Protein AF-A0A8H8NU89-F1 (a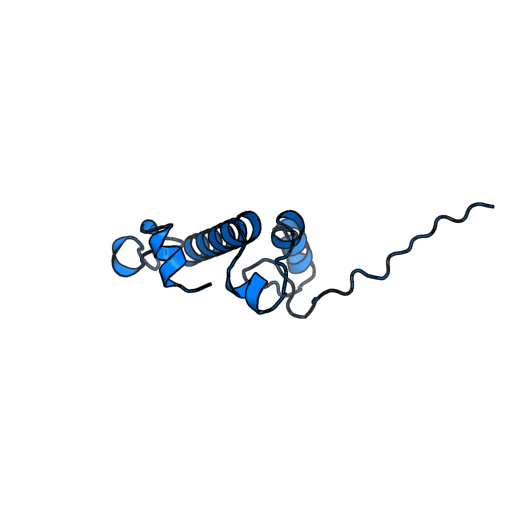fdb_monomer)

Mean predicted aligned error: 12.24 Å

pLDDT: mean 71.86, std 18.39, range [30.78, 90.06]

Secondary structure (DSSP, 8-state):
--HHHHHHH-GGG-TTTT--TTTS-HHHHHHHHHHHHHHHHHHH--HHHHHTT-PPPPHHHHH-S-HHHHHHHHHTTPPP-TTSPPTT--S------------

Sequence (103 aa):
MAFGEVIWQFDFLDFHKNQKVLLQPVGVFYTVGVSLTNAHVILHGSQVSTYFNCPPPSLEEYFHGTAEEAWVAREQGYQVDFTGVIPGVMVEMEDLEVGEEMD

Solvent-accessible surface area (backbone atoms only — not comparable to full-atom values): 6586 Å² total; per-residue (Å²): 141,58,76,67,58,46,32,70,79,34,59,68,65,30,56,91,82,60,47,50,83,93,78,46,70,57,68,59,55,47,53,53,44,48,54,52,50,51,50,51,38,50,77,70,54,52,74,64,34,62,74,68,71,45,79,71,66,53,72,64,66,70,61,56,51,46,65,67,61,29,50,54,37,46,76,72,68,47,71,53,48,99,77,28,47,49,83,85,72,74,86,83,86,81,81,78,84,77,74,77,86,87,133

Foldseek 3Di:
DDPVVLCVVPVCLVCVPHDDPPVDPSVVVSVVSVLVVLLVCLVVPDPVCVVVVNRDDDNCVSLPQDVVCLVVCVVVVFDADPSNHGPPPDDPPPPPPPPDDDD

Radius of gyration: 18.13 Å; Cα contacts (8 Å, |Δi|>4): 66; chains: 1; bounding box: 61×33×39 Å

Organism: NCBI:txid456999

Structure (mmCIF, N/CA/C/O backbone):
data_AF-A0A8H8NU89-F1
#
_entry.id   AF-A0A8H8NU89-F1
#
loop_
_atom_site.group_PDB
_atom_site.id
_atom_site.type_symbol
_atom_site.label_atom_id
_atom_site.label_alt_id
_atom_site.label_comp_id
_atom_site.label_asym_id
_atom_site.label_entity_id
_atom_site.label_seq_id
_atom_site.pdbx_PDB_ins_code
_atom_site.Cartn_x
_atom_site.Cartn_y
_atom_site.Cartn_z
_atom_site.occupancy
_atom_site.B_iso_or_equiv
_atom_site.auth_seq_id
_atom_site.auth_comp_id
_atom_site.auth_asym_id
_atom_site.auth_atom_id
_atom_site.pdbx_PDB_model_num
ATOM 1 N N . MET A 1 1 ? -3.232 -0.076 -10.747 1.00 62.25 1 MET A N 1
ATOM 2 C CA . MET A 1 1 ? -3.583 -0.951 -9.610 1.00 62.25 1 MET A CA 1
ATOM 3 C C . MET A 1 1 ? -4.998 -0.626 -9.164 1.00 62.25 1 MET A C 1
ATOM 5 O O . MET A 1 1 ? -5.336 0.550 -9.148 1.00 62.25 1 MET A O 1
ATOM 9 N N . ALA A 1 2 ? -5.831 -1.627 -8.878 1.00 69.25 2 ALA A N 1
ATOM 10 C CA . ALA A 1 2 ? -7.232 -1.427 -8.507 1.00 69.25 2 ALA A CA 1
ATOM 11 C C . ALA A 1 2 ? -7.519 -2.010 -7.118 1.00 69.25 2 ALA A C 1
ATOM 13 O O . ALA A 1 2 ? -6.878 -2.969 -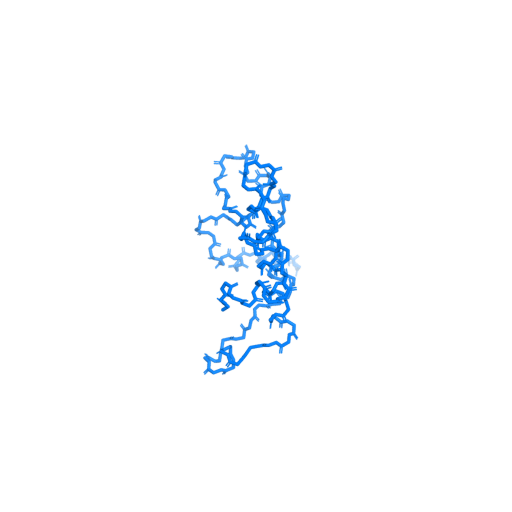6.702 1.00 69.25 2 ALA A O 1
ATOM 14 N N . PHE A 1 3 ? -8.521 -1.453 -6.439 1.00 73.94 3 PHE A N 1
ATOM 15 C CA . PHE A 1 3 ? -9.006 -1.882 -5.120 1.00 73.94 3 PHE A CA 1
ATOM 16 C C . PHE A 1 3 ? -9.240 -3.402 -5.011 1.00 73.94 3 PHE A C 1
ATOM 18 O O . PHE A 1 3 ? -8.927 -4.010 -3.992 1.00 73.94 3 PHE A O 1
ATOM 25 N N . GLY A 1 4 ? -9.749 -4.025 -6.079 1.00 82.00 4 GLY A N 1
ATOM 26 C CA . GLY A 1 4 ? -10.041 -5.460 -6.096 1.00 82.00 4 GLY A CA 1
ATOM 27 C C . GLY A 1 4 ? -8.808 -6.353 -5.950 1.00 82.00 4 GLY A C 1
ATOM 28 O O . GLY A 1 4 ? -8.905 -7.392 -5.309 1.00 82.00 4 GLY A O 1
ATOM 29 N N . GLU A 1 5 ? -7.656 -5.934 -6.478 1.00 84.00 5 GLU A N 1
ATOM 30 C CA . GLU A 1 5 ? -6.415 -6.721 -6.427 1.00 84.00 5 GLU A CA 1
ATOM 31 C C . GLU A 1 5 ? -5.889 -6.826 -4.989 1.00 84.00 5 GLU A C 1
ATOM 33 O O . GLU A 1 5 ? -5.549 -7.903 -4.508 1.00 84.00 5 GLU A O 1
ATOM 38 N N . VAL A 1 6 ? -5.946 -5.705 -4.261 1.00 85.94 6 VAL A N 1
ATOM 39 C CA . VAL A 1 6 ? -5.532 -5.616 -2.855 1.00 85.94 6 VAL A CA 1
ATOM 40 C C . VAL A 1 6 ? -6.376 -6.546 -1.986 1.00 85.94 6 VAL A C 1
ATOM 42 O O . VAL A 1 6 ? -5.836 -7.262 -1.150 1.00 85.94 6 VAL A O 1
ATOM 45 N N . ILE A 1 7 ? -7.695 -6.585 -2.201 1.00 86.56 7 ILE A N 1
ATOM 46 C CA . ILE A 1 7 ? -8.584 -7.502 -1.470 1.00 86.56 7 ILE A CA 1
ATOM 47 C C . ILE A 1 7 ? -8.324 -8.959 -1.857 1.00 86.56 7 ILE A C 1
ATOM 49 O O . ILE A 1 7 ? -8.402 -9.837 -1.002 1.00 86.56 7 ILE A O 1
ATOM 53 N N . TRP A 1 8 ? -7.984 -9.229 -3.118 1.00 87.12 8 TRP A N 1
ATOM 54 C CA . TRP A 1 8 ? -7.660 -10.580 -3.575 1.00 87.12 8 TRP A CA 1
ATOM 55 C C . TRP A 1 8 ? -6.402 -11.137 -2.901 1.00 87.12 8 TRP A C 1
ATOM 57 O O . TRP A 1 8 ? -6.381 -12.297 -2.495 1.00 87.12 8 TRP A O 1
ATOM 67 N N . GLN A 1 9 ? -5.365 -10.312 -2.747 1.00 85.19 9 GLN A N 1
ATOM 68 C CA . GLN A 1 9 ? -4.139 -10.691 -2.037 1.00 85.19 9 GLN A CA 1
ATOM 69 C C . GLN A 1 9 ? -4.295 -10.657 -0.514 1.00 85.19 9 GLN A C 1
ATOM 71 O O . GLN A 1 9 ? -3.639 -11.425 0.191 1.00 85.19 9 GLN A O 1
ATOM 76 N N . PHE A 1 10 ? -5.185 -9.811 0.002 1.00 88.56 10 PHE A N 1
ATOM 77 C CA . PHE A 1 10 ? -5.388 -9.600 1.428 1.00 88.56 10 PHE A CA 1
ATOM 78 C C . PHE A 1 10 ? -6.885 -9.589 1.776 1.00 88.56 10 PHE A C 1
ATOM 80 O O . PHE A 1 10 ? -7.456 -8.542 2.069 1.00 88.56 10 PHE A O 1
ATOM 87 N N . ASP A 1 11 ? -7.528 -10.761 1.827 1.00 86.19 11 ASP A N 1
ATOM 88 C CA . ASP A 1 11 ? -8.977 -10.872 2.113 1.00 86.19 11 ASP A CA 1
ATOM 89 C C . ASP A 1 11 ? -9.356 -10.305 3.502 1.00 86.19 11 ASP A C 1
ATOM 91 O O . ASP A 1 11 ? -10.491 -9.895 3.744 1.00 86.19 11 ASP A O 1
ATOM 95 N N . PHE A 1 12 ? -8.390 -10.176 4.421 1.00 85.25 12 PHE A N 1
ATOM 96 C CA . PHE A 1 12 ? -8.591 -9.495 5.707 1.00 85.25 12 PHE A CA 1
ATOM 97 C C . PHE A 1 12 ? -8.836 -7.978 5.572 1.00 85.25 12 PHE A C 1
ATOM 99 O O . PHE A 1 12 ? -9.365 -7.360 6.498 1.00 85.25 12 PHE A O 1
ATOM 106 N N . LEU A 1 13 ? -8.442 -7.372 4.447 1.00 85.94 13 LEU A N 1
ATOM 107 C CA . LEU A 1 13 ? -8.713 -5.973 4.107 1.00 85.94 13 LEU A CA 1
ATOM 108 C C . LEU A 1 13 ? -10.105 -5.781 3.501 1.00 85.94 13 LEU A C 1
ATOM 110 O O . LEU A 1 13 ? -10.521 -4.638 3.307 1.00 85.94 13 LEU A O 1
ATOM 114 N N . ASP A 1 14 ? -10.845 -6.864 3.245 1.00 84.75 14 ASP A N 1
ATOM 115 C CA . ASP A 1 14 ? -12.250 -6.774 2.872 1.00 84.75 14 ASP A CA 1
ATOM 116 C C . ASP A 1 14 ? -13.049 -6.170 4.032 1.00 84.75 14 ASP A C 1
ATOM 118 O O . ASP A 1 14 ? -13.290 -6.788 5.079 1.00 84.75 14 ASP A O 1
ATOM 122 N N . PHE A 1 15 ? -13.469 -4.929 3.812 1.00 74.06 15 PHE A N 1
ATOM 123 C CA . PHE A 1 15 ? -14.211 -4.137 4.771 1.00 74.06 15 PHE A CA 1
ATOM 124 C C . PHE A 1 15 ? -15.503 -4.816 5.223 1.00 74.06 15 PHE A C 1
ATOM 126 O O . PHE A 1 15 ? -15.856 -4.758 6.397 1.00 74.06 15 PHE A O 1
ATOM 133 N N . HIS A 1 16 ? -16.210 -5.463 4.297 1.00 77.19 16 HIS A N 1
ATOM 134 C CA . HIS A 1 16 ? -17.516 -6.048 4.577 1.00 77.19 16 HIS A CA 1
ATOM 135 C C . HIS A 1 16 ? -17.399 -7.333 5.405 1.00 77.19 16 HIS A C 1
ATOM 137 O O . HIS A 1 16 ? -18.311 -7.669 6.159 1.00 77.19 16 HIS A O 1
ATOM 143 N N . LYS A 1 17 ? -16.287 -8.064 5.272 1.00 76.25 17 LYS A N 1
ATOM 144 C CA . LYS A 1 17 ? -16.103 -9.366 5.925 1.00 76.25 17 LYS A CA 1
ATOM 145 C C . LYS A 1 17 ? -15.343 -9.282 7.246 1.00 76.25 17 LYS A C 1
ATOM 147 O O . LYS A 1 17 ? -15.727 -9.953 8.200 1.00 76.25 17 LYS A O 1
ATOM 152 N N . ASN A 1 18 ? -14.264 -8.498 7.296 1.00 77.31 18 ASN A N 1
ATOM 153 C CA . ASN A 1 18 ? -13.204 -8.698 8.291 1.00 77.31 18 ASN A CA 1
ATOM 154 C C . ASN A 1 18 ? -12.804 -7.439 9.080 1.00 77.31 18 ASN A C 1
ATOM 156 O O . ASN A 1 18 ? -12.170 -7.572 10.129 1.00 77.31 18 ASN A O 1
ATOM 160 N N . GLN A 1 19 ? -13.173 -6.232 8.636 1.00 81.69 19 GLN A N 1
ATOM 161 C CA . GLN A 1 19 ? -12.778 -4.984 9.304 1.00 81.69 19 GLN A CA 1
ATOM 162 C C . GLN A 1 19 ? -13.920 -4.361 10.107 1.00 81.69 19 GLN A C 1
ATOM 164 O O . GLN A 1 19 ? -15.046 -4.223 9.636 1.00 81.69 19 GLN A O 1
ATOM 169 N N . LYS A 1 20 ? -13.607 -3.907 11.323 1.00 83.25 20 LYS A N 1
ATOM 170 C CA . LYS A 1 20 ? -14.529 -3.145 12.171 1.00 83.25 20 LYS A CA 1
ATOM 171 C C . LYS A 1 20 ? -14.110 -1.682 12.227 1.00 83.25 20 LYS A C 1
ATOM 173 O O . LYS A 1 20 ? -13.178 -1.314 12.946 1.00 83.25 20 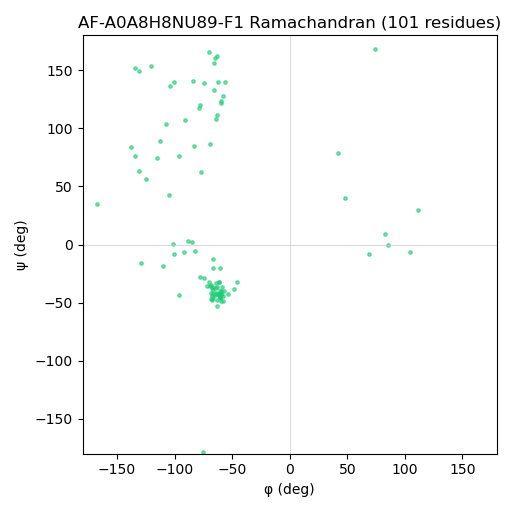LYS A O 1
ATOM 178 N N . VAL A 1 21 ? -14.826 -0.834 11.495 1.00 77.06 21 VAL A N 1
ATOM 179 C CA . VAL A 1 21 ? -14.611 0.622 11.532 1.00 77.06 21 VAL A CA 1
ATOM 180 C C . VAL A 1 21 ? -14.750 1.133 12.956 1.00 77.06 21 VAL A C 1
ATOM 182 O O . VAL A 1 21 ? -15.630 0.687 13.689 1.00 77.06 21 VAL A O 1
ATOM 185 N N . LEU A 1 22 ? -13.882 2.069 13.339 1.00 79.12 22 LEU A N 1
ATOM 186 C CA . LEU A 1 22 ? -13.806 2.675 14.676 1.00 79.12 22 LEU A CA 1
ATOM 187 C C . LEU A 1 22 ? -13.329 1.737 15.798 1.00 79.12 22 LEU A C 1
ATOM 189 O O . LEU A 1 22 ? -13.058 2.214 16.894 1.00 79.12 22 LEU A O 1
ATOM 193 N N . LEU A 1 23 ? -13.187 0.434 15.540 1.00 83.81 23 LEU A N 1
ATOM 194 C CA . LEU A 1 23 ? -12.653 -0.540 16.501 1.00 83.81 23 LEU A CA 1
ATOM 195 C C . LEU A 1 23 ? -11.268 -1.058 16.109 1.00 83.81 23 LEU A C 1
ATOM 197 O O . LEU A 1 23 ? -10.555 -1.614 16.940 1.00 83.81 23 LEU A O 1
ATOM 201 N N . GLN A 1 24 ? -10.894 -0.894 14.843 1.00 82.06 24 GLN A N 1
ATOM 202 C CA . GLN A 1 24 ? -9.615 -1.311 14.289 1.00 82.06 24 GLN A CA 1
ATOM 203 C C . GLN A 1 24 ? -9.031 -0.187 13.424 1.00 82.06 24 GLN A C 1
ATOM 205 O O . GLN A 1 24 ? -9.789 0.605 12.852 1.00 82.06 24 GLN A O 1
ATOM 210 N N . PRO A 1 25 ? -7.696 -0.103 13.291 1.00 84.75 25 PRO A N 1
ATOM 211 C CA . PRO A 1 25 ? -7.036 0.893 12.452 1.00 84.75 25 PRO A CA 1
ATOM 212 C C . PRO A 1 25 ? -7.121 0.508 10.962 1.00 84.75 25 PRO A C 1
ATOM 214 O O . PRO A 1 25 ? -6.109 0.286 10.303 1.00 84.75 25 PRO A O 1
ATOM 217 N N . VAL A 1 26 ? -8.345 0.438 10.422 1.00 85.94 26 VAL A N 1
ATOM 218 C CA . VAL A 1 26 ? -8.647 -0.024 9.051 1.00 85.94 26 VAL A CA 1
ATOM 219 C C . VAL A 1 26 ? -7.838 0.740 8.000 1.00 85.94 26 VAL A C 1
ATOM 221 O O . VAL A 1 26 ? -7.287 0.135 7.085 1.00 85.94 26 VAL A O 1
ATOM 224 N N . GLY A 1 27 ? -7.724 2.063 8.163 1.00 82.31 27 GLY A N 1
ATOM 225 C CA . GLY A 1 27 ? -6.956 2.912 7.251 1.00 82.31 27 GLY A CA 1
ATOM 226 C C . GLY A 1 27 ? -5.479 2.527 7.193 1.00 82.31 27 GLY A C 1
ATOM 227 O O . GLY A 1 27 ? -4.926 2.430 6.108 1.00 82.31 27 GLY A O 1
ATOM 228 N N . VAL A 1 28 ? -4.863 2.213 8.337 1.00 84.31 28 VAL A N 1
ATOM 229 C CA . VAL A 1 28 ? -3.450 1.806 8.396 1.00 84.31 28 VAL A CA 1
ATOM 230 C C . VAL A 1 28 ? -3.250 0.462 7.703 1.00 84.31 28 VAL A C 1
ATOM 232 O O . VAL A 1 28 ? -2.343 0.320 6.890 1.00 84.31 28 VAL A O 1
ATOM 235 N N . PHE A 1 29 ? -4.118 -0.515 7.977 1.00 86.44 29 PHE A N 1
ATOM 236 C CA . PHE A 1 29 ? -4.029 -1.828 7.340 1.00 86.44 29 PHE A CA 1
ATOM 237 C C . PHE A 1 29 ? -4.189 -1.748 5.824 1.00 86.44 29 PHE A C 1
ATOM 239 O O . PHE A 1 29 ? -3.432 -2.387 5.095 1.00 86.44 29 PHE A O 1
ATOM 246 N N . TYR A 1 30 ? -5.139 -0.941 5.352 1.00 87.19 30 TYR A N 1
ATOM 247 C CA . TYR A 1 30 ? -5.358 -0.760 3.925 1.00 87.19 30 TYR A CA 1
ATOM 248 C C . TYR A 1 30 ? -4.172 -0.056 3.255 1.00 87.19 30 TYR A C 1
ATOM 250 O O . TYR A 1 30 ? -3.716 -0.514 2.211 1.00 87.19 30 TYR A O 1
ATOM 258 N N . THR A 1 31 ? -3.613 0.988 3.880 1.00 84.75 31 THR A N 1
ATOM 259 C CA . THR A 1 31 ? -2.403 1.660 3.381 1.00 84.75 31 THR A CA 1
ATOM 260 C C . THR A 1 31 ? -1.240 0.682 3.253 1.00 84.75 31 THR A C 1
ATOM 262 O O . THR A 1 31 ? -0.640 0.593 2.187 1.00 84.75 31 THR A O 1
ATOM 265 N N . VAL A 1 32 ? -0.970 -0.118 4.290 1.00 87.31 32 VAL A N 1
ATOM 266 C CA . VAL A 1 32 ? 0.095 -1.135 4.248 1.00 87.31 32 VAL A CA 1
ATOM 267 C C . VAL A 1 32 ? -0.166 -2.165 3.145 1.00 87.31 32 VAL A C 1
ATOM 269 O O . VAL A 1 32 ? 0.744 -2.489 2.385 1.00 87.31 32 VAL A O 1
ATOM 272 N N . GLY A 1 33 ? -1.403 -2.651 3.009 1.00 89.12 33 GLY A N 1
ATOM 273 C CA . GLY A 1 33 ? -1.778 -3.597 1.956 1.00 89.12 33 GLY A CA 1
ATOM 274 C C . GLY A 1 33 ? -1.556 -3.046 0.550 1.00 89.12 33 GLY A C 1
ATOM 275 O O . GLY A 1 33 ? -0.998 -3.735 -0.305 1.00 89.12 33 GLY A O 1
ATOM 276 N N . VAL A 1 34 ? -1.927 -1.787 0.312 1.00 87.81 34 VAL A N 1
ATOM 277 C CA . VAL A 1 34 ? -1.682 -1.099 -0.964 1.00 87.81 34 VAL A CA 1
ATOM 278 C C . VAL A 1 34 ? -0.184 -0.961 -1.231 1.00 87.81 34 VAL A C 1
ATOM 280 O O . VAL A 1 34 ? 0.260 -1.316 -2.321 1.00 87.81 34 VAL A O 1
ATOM 283 N N . SER A 1 35 ? 0.608 -0.516 -0.252 1.00 86.81 35 SER A N 1
ATOM 284 C CA . SER A 1 35 ? 2.063 -0.377 -0.402 1.00 86.81 35 SER A CA 1
ATOM 285 C C . SER A 1 35 ? 2.739 -1.710 -0.733 1.00 86.81 35 SER A C 1
ATOM 287 O O . SER A 1 35 ? 3.573 -1.769 -1.633 1.00 86.81 35 SER A O 1
ATOM 289 N N . LEU A 1 36 ? 2.345 -2.803 -0.071 1.00 88.56 36 LEU A N 1
ATOM 290 C CA . LEU A 1 36 ? 2.866 -4.144 -0.361 1.00 88.56 36 LEU A CA 1
ATOM 291 C C . LEU A 1 36 ? 2.435 -4.653 -1.740 1.00 88.56 36 LEU A C 1
ATOM 293 O O . LEU A 1 36 ? 3.222 -5.288 -2.440 1.00 88.56 36 LEU A O 1
ATOM 297 N N . THR A 1 37 ? 1.204 -4.359 -2.154 1.00 89.25 37 THR A N 1
ATOM 298 C CA . THR A 1 37 ? 0.725 -4.726 -3.493 1.00 89.25 37 THR A CA 1
ATOM 299 C C . THR A 1 37 ? 1.520 -3.974 -4.563 1.00 89.25 37 THR A C 1
ATOM 301 O O . THR A 1 37 ? 1.955 -4.574 -5.546 1.00 89.25 37 THR A O 1
ATOM 304 N N . ASN A 1 38 ? 1.772 -2.675 -4.361 1.00 86.44 38 ASN A N 1
ATOM 305 C CA . ASN A 1 38 ? 2.613 -1.859 -5.242 1.00 86.44 38 ASN A CA 1
ATOM 306 C C . ASN A 1 38 ? 4.045 -2.400 -5.315 1.00 86.44 38 ASN A C 1
ATOM 308 O O . ASN A 1 38 ? 4.561 -2.584 -6.414 1.00 86.44 38 ASN A O 1
ATOM 312 N N . ALA A 1 39 ? 4.643 -2.757 -4.179 1.00 88.81 39 ALA A N 1
ATOM 313 C CA . ALA A 1 39 ? 5.950 -3.409 -4.121 1.00 88.81 39 ALA A CA 1
ATOM 314 C C . ALA A 1 39 ? 5.992 -4.726 -4.913 1.00 88.81 39 ALA A C 1
ATOM 316 O O . ALA A 1 39 ? 6.920 -4.963 -5.685 1.00 88.81 39 ALA A O 1
ATOM 317 N N . HIS A 1 40 ? 4.963 -5.566 -4.780 1.00 89.06 40 HIS A N 1
ATOM 318 C CA . HIS A 1 40 ? 4.841 -6.796 -5.562 1.00 89.06 40 HIS A CA 1
ATOM 319 C C . HIS A 1 40 ? 4.807 -6.501 -7.070 1.00 89.06 40 HIS A C 1
ATOM 321 O O . HIS A 1 40 ? 5.480 -7.169 -7.853 1.00 89.06 40 HIS A O 1
ATOM 327 N N . VAL A 1 41 ? 4.074 -5.470 -7.492 1.00 88.38 41 VAL A N 1
ATOM 328 C CA . VAL A 1 41 ? 4.042 -5.054 -8.901 1.00 88.38 41 VAL A CA 1
ATOM 329 C C . VAL A 1 41 ? 5.388 -4.504 -9.380 1.00 88.38 41 VAL A C 1
ATOM 331 O O . VAL A 1 41 ? 5.767 -4.780 -10.513 1.00 88.38 41 VAL A O 1
ATOM 334 N N . ILE A 1 42 ? 6.130 -3.778 -8.544 1.00 89.00 42 ILE A N 1
ATOM 335 C CA . ILE A 1 42 ? 7.485 -3.307 -8.875 1.00 89.00 42 ILE A CA 1
ATOM 336 C C . ILE A 1 42 ? 8.418 -4.498 -9.138 1.00 89.00 42 ILE A C 1
ATOM 338 O O . ILE A 1 42 ? 9.123 -4.519 -10.144 1.00 89.00 42 ILE A O 1
ATOM 342 N N . LEU A 1 43 ? 8.379 -5.520 -8.277 1.00 88.31 43 LEU A N 1
ATOM 343 C CA . LEU A 1 43 ? 9.256 -6.694 -8.369 1.00 88.31 43 LEU A CA 1
ATOM 344 C C . LEU A 1 43 ? 8.913 -7.632 -9.534 1.00 88.31 43 LEU A C 1
ATOM 346 O O . LEU A 1 43 ? 9.809 -8.234 -10.124 1.00 88.31 43 LEU A O 1
ATOM 350 N N . HIS A 1 44 ? 7.628 -7.781 -9.855 1.00 88.06 44 HIS A N 1
ATOM 351 C CA . HIS A 1 44 ? 7.160 -8.704 -10.895 1.00 88.06 44 HIS A CA 1
ATOM 352 C C . HIS A 1 44 ? 6.844 -8.020 -12.233 1.00 88.06 44 HIS A C 1
ATOM 354 O O . HIS A 1 44 ? 6.613 -8.700 -13.235 1.00 88.06 44 HIS A O 1
ATOM 360 N N . GLY A 1 45 ? 6.862 -6.687 -12.265 1.00 83.44 45 GLY A N 1
ATOM 361 C CA . GLY A 1 45 ? 6.442 -5.877 -13.401 1.00 83.44 45 GLY A CA 1
ATOM 362 C C . GLY A 1 45 ? 4.921 -5.842 -13.585 1.00 83.44 45 GLY A C 1
ATOM 363 O O . GLY A 1 45 ? 4.160 -6.611 -12.995 1.00 83.44 45 GLY A O 1
ATOM 364 N N . SER A 1 46 ? 4.452 -4.939 -14.450 1.00 83.69 46 SER A N 1
ATOM 365 C CA . SER A 1 46 ? 3.046 -4.885 -14.864 1.00 83.69 46 SER A CA 1
ATOM 366 C C . SER A 1 46 ? 2.906 -4.814 -16.382 1.00 83.69 46 SER A C 1
ATOM 368 O O . SER A 1 46 ? 3.721 -4.205 -17.073 1.00 83.69 46 SER A O 1
ATOM 370 N N . GLN A 1 47 ? 1.815 -5.368 -16.915 1.00 84.88 47 GLN A N 1
ATOM 371 C CA . GLN A 1 47 ? 1.504 -5.225 -18.343 1.00 84.88 47 GLN A CA 1
ATOM 372 C C . GLN A 1 47 ? 1.306 -3.754 -18.739 1.00 84.88 47 GLN A C 1
ATOM 374 O O . GLN A 1 47 ? 1.653 -3.354 -19.845 1.00 84.88 47 GLN A O 1
ATOM 379 N N . VAL A 1 48 ? 0.787 -2.937 -17.817 1.00 83.69 48 VAL A N 1
ATOM 380 C CA . VAL A 1 48 ? 0.535 -1.507 -18.032 1.00 83.69 48 VAL A CA 1
ATOM 381 C C . VAL A 1 48 ? 1.849 -0.734 -18.172 1.00 83.69 48 VAL A C 1
ATOM 383 O O . VAL A 1 48 ? 1.999 0.021 -19.128 1.00 83.69 48 VAL A O 1
ATOM 386 N N . SER A 1 49 ? 2.820 -0.960 -17.280 1.00 82.56 49 SER A N 1
ATOM 387 C CA . SER A 1 49 ? 4.150 -0.331 -17.354 1.00 82.56 49 SER A CA 1
ATOM 388 C C . SER A 1 49 ? 4.862 -0.673 -18.658 1.00 82.56 49 SER A C 1
ATOM 390 O O . SER A 1 49 ? 5.462 0.198 -19.280 1.00 82.56 49 SER A O 1
ATOM 392 N N . THR A 1 50 ? 4.740 -1.920 -19.122 1.00 85.12 50 THR A N 1
ATOM 393 C CA . THR A 1 50 ? 5.306 -2.343 -20.409 1.00 85.12 50 THR A CA 1
ATOM 394 C C . THR A 1 50 ? 4.594 -1.680 -21.587 1.00 85.12 50 THR A C 1
ATOM 396 O O . THR A 1 50 ? 5.256 -1.190 -22.494 1.00 85.12 50 THR A O 1
ATOM 399 N 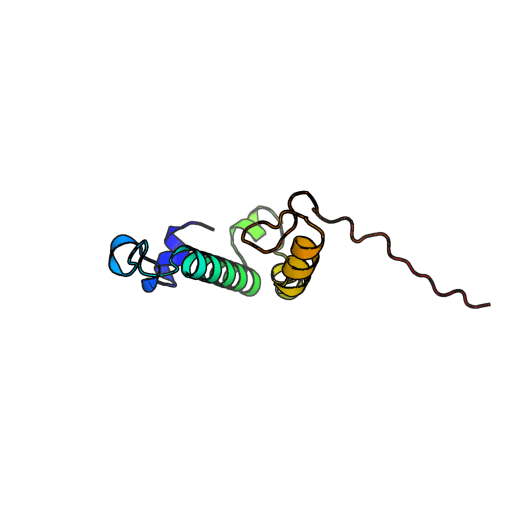N . TYR A 1 51 ? 3.260 -1.621 -21.572 1.00 89.75 51 TYR A N 1
ATOM 400 C CA . TYR A 1 51 ? 2.478 -1.013 -22.652 1.00 89.75 51 TYR A CA 1
ATOM 401 C C . TYR A 1 51 ? 2.762 0.487 -22.815 1.00 89.75 51 TYR A C 1
ATOM 403 O O . TYR A 1 51 ? 2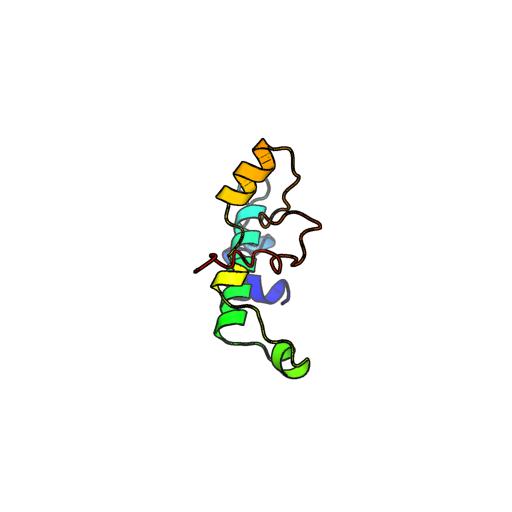.908 0.968 -23.936 1.00 89.75 51 TYR A O 1
ATOM 411 N N . PHE A 1 52 ? 2.869 1.222 -21.706 1.00 90.06 52 PHE A N 1
ATOM 412 C CA . PHE A 1 52 ? 3.156 2.660 -21.715 1.00 90.06 52 PHE A CA 1
ATOM 413 C C . PHE A 1 52 ? 4.655 2.993 -21.711 1.00 90.06 52 PHE A C 1
ATOM 415 O O . PHE A 1 52 ? 5.002 4.169 -21.653 1.00 90.06 52 PHE A O 1
ATOM 422 N N . ASN A 1 53 ? 5.535 1.985 -21.766 1.00 87.25 53 ASN A N 1
ATOM 423 C CA . ASN A 1 53 ? 6.987 2.139 -21.636 1.00 87.25 53 ASN A CA 1
ATOM 424 C C . ASN A 1 53 ? 7.390 3.022 -20.437 1.00 87.25 53 ASN A C 1
ATOM 426 O O . ASN A 1 53 ? 8.285 3.861 -20.523 1.00 87.25 53 ASN A O 1
ATOM 430 N N . CYS A 1 54 ? 6.674 2.849 -19.328 1.00 84.62 54 CYS A N 1
ATOM 431 C CA . CYS A 1 54 ? 6.849 3.587 -18.087 1.00 84.62 54 CYS A CA 1
ATOM 432 C C . CYS A 1 54 ? 7.362 2.594 -17.040 1.00 84.62 54 CYS A C 1
ATOM 434 O O . CYS A 1 54 ? 6.547 1.906 -16.416 1.00 84.62 54 CYS A O 1
ATOM 436 N N . PRO A 1 55 ? 8.692 2.418 -16.918 1.00 82.75 55 PRO A N 1
ATOM 437 C CA . PRO A 1 55 ? 9.253 1.481 -15.958 1.00 82.75 55 PRO A CA 1
ATOM 438 C C . PRO A 1 55 ? 8.887 1.913 -14.530 1.00 82.75 55 PRO A C 1
ATOM 440 O O . PRO A 1 55 ? 8.868 3.112 -14.242 1.00 82.75 55 PRO A O 1
ATOM 443 N N . PRO A 1 56 ? 8.555 0.961 -13.642 1.00 85.06 56 PRO A N 1
ATOM 444 C CA . PRO A 1 56 ? 8.306 1.284 -12.246 1.00 85.06 56 PRO A CA 1
ATOM 445 C C . PRO A 1 56 ? 9.593 1.787 -11.563 1.00 85.06 56 PRO A C 1
ATOM 447 O O . PRO A 1 56 ? 10.686 1.425 -12.007 1.00 85.06 56 PRO A O 1
ATOM 450 N N . PRO A 1 57 ? 9.477 2.574 -10.476 1.00 87.38 57 PRO A N 1
ATOM 451 C CA . PRO A 1 57 ? 10.627 2.926 -9.645 1.00 87.38 57 PRO A CA 1
ATOM 452 C C . PRO A 1 57 ? 11.223 1.672 -8.995 1.00 87.38 57 PRO A C 1
ATOM 454 O O . PRO A 1 57 ? 10.559 0.635 -8.894 1.00 87.38 57 PRO A O 1
ATOM 457 N N . SER A 1 58 ? 12.462 1.761 -8.520 1.00 86.88 58 SER A N 1
ATOM 458 C CA . SER A 1 58 ? 13.055 0.714 -7.690 1.00 86.88 58 SER A CA 1
ATOM 459 C C . SER A 1 58 ? 12.314 0.580 -6.354 1.00 86.88 58 SER A C 1
ATOM 461 O O . SER A 1 58 ? 11.595 1.475 -5.909 1.00 86.88 58 SER A O 1
ATOM 463 N N . LEU A 1 59 ? 12.482 -0.568 -5.692 1.00 86.19 59 LEU A N 1
ATOM 464 C CA . LEU A 1 59 ? 11.864 -0.796 -4.386 1.00 86.19 59 LEU A CA 1
ATOM 465 C C . LEU A 1 59 ? 12.394 0.186 -3.331 1.00 86.19 59 LEU A C 1
ATOM 467 O O . LEU A 1 59 ? 11.637 0.627 -2.473 1.00 86.19 59 LEU A O 1
ATOM 471 N N . GLU A 1 60 ? 13.683 0.515 -3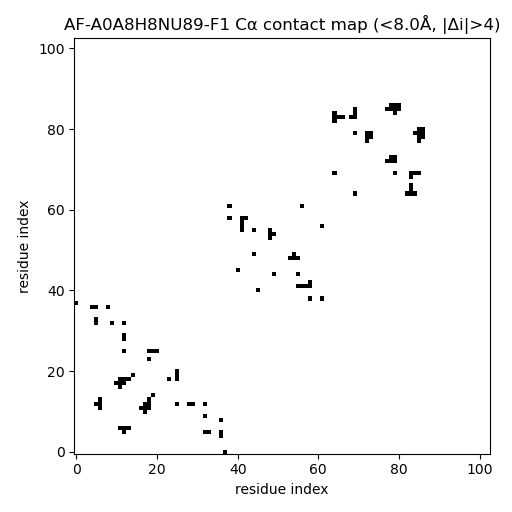.416 1.00 84.25 60 GLU A N 1
ATOM 472 C CA . GLU A 1 60 ? 14.336 1.489 -2.546 1.00 84.25 60 GLU A CA 1
ATOM 473 C C . GLU A 1 60 ? 13.729 2.874 -2.747 1.00 84.25 60 GLU A C 1
ATOM 475 O O . GLU A 1 60 ? 13.209 3.428 -1.789 1.00 84.25 60 GLU A O 1
ATOM 480 N N . GLU A 1 61 ? 13.661 3.365 -3.986 1.00 82.88 61 GLU A N 1
ATOM 481 C CA . GLU A 1 61 ? 13.021 4.648 -4.319 1.00 82.88 61 GLU A CA 1
ATOM 482 C C . GLU A 1 61 ? 11.544 4.693 -3.908 1.00 82.88 61 GLU A C 1
ATOM 484 O O . GLU A 1 61 ? 11.057 5.728 -3.468 1.00 82.88 61 GLU A O 1
ATOM 489 N N . TYR A 1 62 ? 10.820 3.576 -4.030 1.00 84.44 62 TYR A N 1
ATOM 490 C CA . TYR A 1 62 ? 9.400 3.511 -3.679 1.00 84.44 62 TYR A CA 1
ATOM 491 C C . TYR A 1 62 ? 9.138 3.604 -2.169 1.00 84.44 62 TYR A C 1
ATOM 493 O O . TYR A 1 62 ? 8.094 4.110 -1.758 1.00 84.44 62 TYR A O 1
ATOM 501 N N . PHE A 1 63 ? 10.055 3.090 -1.346 1.00 82.25 63 PHE A N 1
ATOM 502 C CA . PHE A 1 63 ? 9.966 3.157 0.117 1.00 82.25 63 PHE A CA 1
ATOM 503 C C . PHE A 1 63 ? 10.858 4.242 0.736 1.00 82.25 63 PHE A C 1
ATOM 505 O O . PHE A 1 63 ? 10.851 4.405 1.959 1.00 82.25 63 PHE A O 1
ATOM 512 N N . HIS A 1 64 ? 11.594 4.991 -0.084 1.00 73.69 64 HIS A N 1
ATOM 513 C CA . HIS A 1 64 ? 12.304 6.199 0.316 1.00 73.69 64 HIS A CA 1
ATOM 514 C C . HIS A 1 64 ? 11.267 7.269 0.702 1.00 73.69 64 HIS A C 1
ATOM 516 O O . HIS A 1 64 ? 10.273 7.430 -0.005 1.00 73.69 64 HIS A O 1
ATOM 522 N N . GLY A 1 65 ? 11.428 7.963 1.833 1.00 62.75 65 GLY A N 1
ATOM 523 C CA . GLY A 1 65 ? 10.335 8.745 2.443 1.00 62.75 65 GLY A CA 1
ATOM 524 C C . GLY A 1 65 ? 9.831 8.179 3.774 1.00 62.75 65 GLY A C 1
ATOM 525 O O . GLY A 1 65 ? 8.641 8.273 4.083 1.00 62.75 65 GLY A O 1
ATOM 526 N N . THR A 1 66 ? 10.688 7.502 4.545 1.00 59.94 66 THR A N 1
ATOM 527 C CA . THR A 1 66 ? 10.236 6.783 5.745 1.00 59.94 66 THR A CA 1
ATOM 528 C C . THR A 1 66 ? 9.801 7.731 6.862 1.00 59.94 66 THR A C 1
ATOM 530 O O . THR A 1 66 ? 10.078 8.929 6.861 1.00 59.94 66 THR A O 1
ATOM 533 N N . ALA A 1 67 ? 9.104 7.160 7.850 1.00 57.06 67 ALA A N 1
ATOM 534 C CA . ALA A 1 67 ? 8.493 7.875 8.961 1.00 57.06 67 ALA A CA 1
ATOM 535 C C . ALA A 1 67 ? 9.413 8.918 9.614 1.00 57.06 67 ALA A C 1
ATOM 537 O O . ALA A 1 67 ? 8.897 9.926 10.063 1.00 57.06 67 ALA A O 1
ATOM 538 N N . GLU A 1 68 ? 10.732 8.710 9.661 1.00 57.38 68 GLU A N 1
ATOM 539 C CA . GLU A 1 68 ? 11.693 9.672 10.216 1.00 57.38 68 GLU A CA 1
ATOM 540 C C . GLU A 1 68 ? 11.670 11.024 9.489 1.00 57.38 68 GLU A C 1
ATOM 542 O O . GLU A 1 68 ? 11.505 12.057 10.132 1.00 57.38 68 GLU A O 1
ATOM 547 N N . GLU A 1 69 ? 11.711 11.026 8.159 1.00 62.69 69 GLU A N 1
ATOM 548 C CA . GLU A 1 69 ? 11.625 12.247 7.349 1.00 62.69 69 GLU A CA 1
ATOM 549 C C . GLU A 1 69 ? 10.257 12.915 7.532 1.00 62.69 69 GLU A C 1
ATOM 551 O O . GLU A 1 69 ? 10.160 14.134 7.678 1.00 62.69 69 GLU A O 1
ATOM 556 N N . ALA A 1 70 ? 9.199 12.108 7.644 1.00 63.75 70 ALA A N 1
ATOM 557 C CA . ALA A 1 70 ? 7.856 12.600 7.917 1.00 63.75 70 ALA A CA 1
ATOM 558 C C . ALA A 1 70 ? 7.691 13.157 9.347 1.00 63.75 70 ALA A C 1
ATOM 560 O O . ALA A 1 70 ? 6.958 14.125 9.555 1.00 63.75 70 ALA A O 1
ATOM 561 N N . TRP A 1 71 ? 8.351 12.567 10.347 1.00 62.75 71 TRP A N 1
ATOM 562 C CA . TRP A 1 71 ? 8.369 13.045 11.732 1.00 62.75 71 TRP A CA 1
ATOM 563 C C . TRP A 1 71 ? 9.110 14.376 11.819 1.00 62.75 71 TRP A C 1
ATOM 565 O O . TRP A 1 71 ? 8.559 15.333 12.360 1.00 62.75 71 TRP A O 1
ATOM 575 N N . VAL A 1 72 ? 10.296 14.461 11.213 1.00 70.75 72 VAL A N 1
ATOM 576 C CA . VAL A 1 72 ? 11.093 15.693 11.135 1.00 70.75 72 VAL A CA 1
ATOM 577 C C . VAL A 1 72 ? 10.319 16.796 10.404 1.00 70.75 72 VAL A C 1
ATOM 579 O O . VAL A 1 72 ? 10.229 17.921 10.896 1.00 70.75 72 VAL A O 1
ATOM 582 N N . ALA A 1 73 ? 9.675 16.480 9.278 1.00 70.12 73 ALA A N 1
ATOM 583 C CA . ALA A 1 73 ? 8.838 17.426 8.541 1.00 70.12 73 ALA A CA 1
ATOM 584 C C . ALA A 1 73 ? 7.658 17.939 9.389 1.00 70.12 73 ALA A C 1
ATOM 586 O O . ALA A 1 73 ? 7.358 19.135 9.383 1.00 70.12 73 ALA A O 1
ATOM 587 N N . ARG A 1 74 ? 7.020 17.066 10.182 1.00 68.69 74 ARG A N 1
ATOM 588 C CA . ARG A 1 74 ? 5.935 17.448 11.105 1.00 68.69 74 ARG A CA 1
ATOM 589 C C . ARG A 1 74 ? 6.410 18.339 12.245 1.00 68.69 74 ARG A C 1
ATOM 591 O O . ARG A 1 74 ? 5.691 19.274 12.592 1.00 68.69 74 ARG A O 1
ATOM 598 N N . GLU A 1 75 ? 7.591 18.088 12.809 1.00 78.31 75 GLU A N 1
ATOM 599 C CA . GLU A 1 75 ? 8.188 18.976 13.819 1.00 78.31 75 GLU A CA 1
ATOM 600 C C . GLU A 1 75 ? 8.456 20.377 13.258 1.00 78.31 75 GLU A C 1
ATOM 602 O O . GLU A 1 75 ? 8.299 21.373 13.962 1.00 78.31 75 GLU A O 1
ATOM 607 N N . GLN A 1 76 ? 8.779 20.464 11.969 1.00 75.00 76 GLN A N 1
ATOM 608 C CA . GLN A 1 76 ? 8.988 21.721 11.250 1.00 75.00 76 GLN A CA 1
ATOM 609 C C . GLN A 1 76 ? 7.687 22.353 10.717 1.00 75.00 76 GLN A C 1
ATOM 611 O O . GLN A 1 76 ? 7.725 23.410 10.091 1.00 75.00 76 GLN A O 1
ATOM 616 N N . GLY A 1 77 ? 6.528 21.743 10.983 1.00 74.06 77 GLY A N 1
ATOM 617 C CA . GLY A 1 77 ? 5.216 22.270 10.602 1.00 74.06 77 GLY A CA 1
ATOM 618 C C . GLY A 1 77 ? 4.784 21.974 9.163 1.00 74.06 77 GLY A C 1
ATOM 619 O O . GLY A 1 77 ? 3.759 22.503 8.727 1.00 74.06 77 GLY A O 1
ATOM 620 N N . TYR A 1 78 ? 5.507 21.125 8.429 1.00 73.62 78 TYR A N 1
ATOM 621 C CA . TYR A 1 78 ? 5.095 20.684 7.097 1.00 73.62 78 TYR A CA 1
ATOM 622 C C . TYR A 1 78 ? 3.953 19.671 7.183 1.00 73.62 78 TYR A C 1
ATOM 624 O O . TYR A 1 78 ? 3.934 18.765 8.024 1.00 73.62 78 TYR A O 1
ATOM 632 N N . GLN A 1 79 ? 2.986 19.807 6.275 1.00 62.09 79 GLN A N 1
ATOM 633 C CA . GLN A 1 79 ? 1.976 18.778 6.085 1.00 62.09 79 GLN A CA 1
ATOM 634 C C . GLN A 1 79 ? 2.579 17.632 5.278 1.00 62.09 79 GLN A C 1
ATOM 636 O O . GLN A 1 79 ? 2.996 17.821 4.142 1.00 62.09 79 GLN A O 1
ATOM 641 N N . VAL A 1 80 ? 2.588 16.447 5.874 1.00 67.50 80 VAL A N 1
ATOM 642 C CA . VAL A 1 80 ? 2.894 15.187 5.196 1.00 67.50 80 VAL A CA 1
ATOM 643 C C . VAL A 1 80 ? 1.588 14.476 4.882 1.00 67.50 80 VAL A C 1
ATOM 645 O O . VAL A 1 80 ? 0.652 14.501 5.692 1.00 67.50 80 VAL A O 1
ATOM 648 N N . ASP A 1 81 ? 1.497 13.876 3.702 1.00 64.56 81 ASP A N 1
ATOM 649 C CA . ASP A 1 81 ? 0.355 13.042 3.363 1.00 64.56 81 ASP A CA 1
ATOM 650 C C . ASP A 1 81 ? 0.422 11.678 4.077 1.00 64.56 81 ASP A C 1
ATOM 652 O O . ASP A 1 81 ? 1.312 11.386 4.880 1.00 64.56 81 ASP A O 1
ATOM 656 N N . PHE A 1 82 ? -0.568 10.827 3.817 1.00 54.28 82 PHE A N 1
ATOM 657 C CA . PHE A 1 82 ? -0.679 9.513 4.452 1.00 54.28 82 PHE A CA 1
ATOM 658 C C . PHE A 1 82 ? 0.438 8.532 4.053 1.00 54.28 82 PHE A C 1
ATOM 660 O O . PHE A 1 82 ? 0.560 7.485 4.689 1.00 54.28 82 PHE A O 1
ATOM 667 N N . THR A 1 83 ? 1.221 8.845 3.019 1.00 52.66 83 THR A N 1
ATOM 668 C CA . THR A 1 83 ? 2.388 8.069 2.583 1.00 52.66 83 THR A CA 1
ATOM 669 C C . THR A 1 83 ? 3.687 8.552 3.222 1.00 52.66 83 THR A C 1
ATOM 671 O O . THR A 1 83 ? 4.703 7.883 3.085 1.00 52.66 83 THR A O 1
ATOM 674 N N . GLY A 1 84 ? 3.649 9.659 3.974 1.00 56.56 84 GLY A N 1
ATOM 675 C CA . GLY A 1 84 ? 4.843 10.307 4.524 1.00 56.56 84 GLY A CA 1
ATOM 676 C C . GLY A 1 84 ? 5.505 11.278 3.545 1.00 56.56 84 GLY A C 1
ATOM 677 O O . GLY A 1 84 ? 6.475 11.934 3.914 1.00 56.56 84 GLY A O 1
ATOM 678 N N . VAL A 1 85 ? 4.956 11.423 2.336 1.00 55.59 85 VAL A N 1
ATOM 679 C CA . VAL A 1 85 ? 5.468 12.313 1.294 1.00 55.59 85 VAL A CA 1
ATOM 680 C C . VAL A 1 85 ? 4.940 13.732 1.518 1.00 55.59 85 VAL A C 1
ATOM 682 O O . VAL A 1 85 ? 3.787 13.943 1.907 1.00 55.59 85 VAL A O 1
ATOM 685 N N . ILE A 1 86 ? 5.796 14.730 1.288 1.00 55.09 86 ILE A N 1
ATOM 686 C CA . ILE A 1 86 ? 5.428 16.148 1.341 1.00 55.09 86 ILE A CA 1
ATOM 687 C C . ILE A 1 86 ? 4.710 16.508 0.026 1.00 55.09 86 ILE A C 1
ATOM 689 O O . ILE A 1 86 ? 5.329 16.440 -1.041 1.00 55.09 86 ILE A O 1
ATOM 693 N N . PRO A 1 87 ? 3.428 16.919 0.050 1.00 40.66 87 PRO A N 1
ATOM 694 C CA . PRO A 1 87 ? 2.722 17.338 -1.155 1.00 40.66 87 PRO A CA 1
ATOM 695 C C . PRO A 1 87 ? 3.438 18.526 -1.812 1.00 40.66 87 PRO A C 1
ATOM 697 O O . PRO A 1 87 ? 3.602 19.572 -1.187 1.00 40.66 87 PRO A O 1
ATOM 700 N N . GLY A 1 88 ? 3.848 18.373 -3.074 1.00 43.56 88 GLY A N 1
ATOM 701 C CA . GLY A 1 88 ? 4.569 19.404 -3.834 1.00 43.56 88 GLY A CA 1
ATOM 702 C C . GLY A 1 88 ? 6.071 19.159 -4.007 1.00 43.56 88 GLY A C 1
ATOM 703 O O . GLY A 1 88 ? 6.690 19.873 -4.788 1.00 43.56 88 GLY A O 1
ATOM 704 N N . VAL A 1 89 ? 6.644 18.133 -3.367 1.00 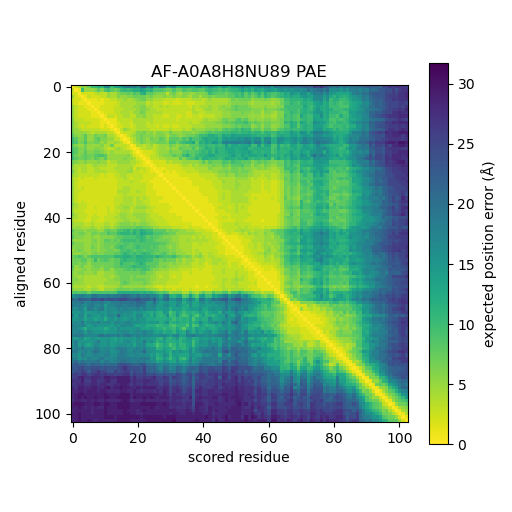41.47 89 VAL A N 1
ATOM 705 C CA . VAL A 1 89 ? 8.010 17.655 -3.645 1.00 41.47 89 VAL A CA 1
ATOM 706 C C . VAL A 1 89 ? 7.922 16.477 -4.616 1.00 41.47 89 VAL A C 1
ATOM 708 O O . VAL A 1 89 ? 7.999 15.313 -4.240 1.00 41.47 89 VAL A O 1
ATOM 711 N N . MET A 1 90 ? 7.685 16.784 -5.889 1.00 31.92 90 MET A N 1
ATOM 712 C CA . MET A 1 90 ? 8.027 15.874 -6.980 1.00 31.92 90 MET A CA 1
ATOM 713 C C . MET A 1 90 ? 9.449 16.240 -7.403 1.00 31.92 90 MET A C 1
ATOM 715 O O . MET A 1 90 ? 9.630 17.298 -7.985 1.00 31.92 90 MET A O 1
ATOM 719 N N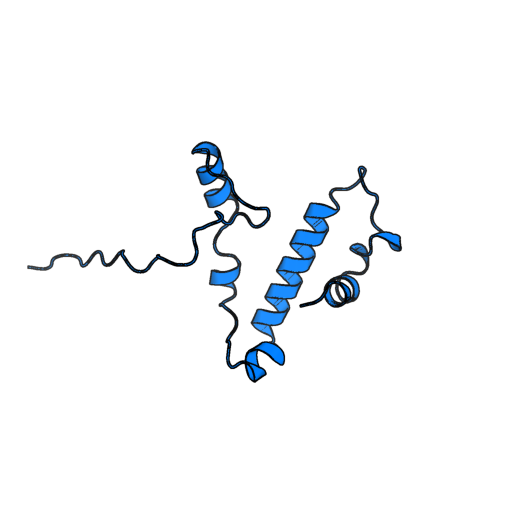 . VAL A 1 91 ? 10.420 15.388 -7.066 1.00 40.72 91 VAL A N 1
ATOM 720 C CA . VAL A 1 91 ? 11.717 15.237 -7.755 1.00 40.72 91 VAL A CA 1
ATOM 721 C C . VAL A 1 91 ? 12.393 16.550 -8.187 1.00 40.72 91 VAL A C 1
ATOM 723 O O . VAL A 1 91 ? 12.403 16.884 -9.360 1.00 40.72 91 VAL A O 1
ATOM 726 N N . GLU A 1 92 ? 13.028 17.244 -7.249 1.00 30.78 92 GLU A N 1
ATOM 727 C CA . GLU A 1 92 ? 14.187 18.103 -7.542 1.00 30.78 92 GLU A CA 1
ATOM 728 C C . GLU A 1 92 ? 15.267 17.726 -6.507 1.00 30.78 92 GLU A C 1
ATOM 730 O O . GLU A 1 92 ? 15.602 18.481 -5.600 1.00 30.78 92 GLU A O 1
ATOM 735 N N . MET A 1 93 ? 15.723 16.469 -6.561 1.00 32.34 93 MET A N 1
ATOM 736 C CA . MET A 1 93 ? 16.996 16.044 -5.958 1.00 32.34 93 MET A CA 1
ATOM 737 C C . MET A 1 93 ? 18.043 15.846 -7.066 1.00 32.34 93 MET A C 1
ATOM 739 O O . MET A 1 93 ? 18.792 14.877 -7.069 1.00 32.34 93 MET A O 1
ATOM 743 N N . GLU A 1 94 ? 18.078 16.766 -8.027 1.00 33.78 94 GLU A N 1
ATOM 744 C CA . GLU A 1 94 ? 19.217 16.991 -8.919 1.00 33.78 94 GLU A CA 1
ATOM 745 C C . GLU A 1 94 ? 19.741 18.400 -8.618 1.00 33.78 94 GLU A C 1
ATOM 747 O O . GLU A 1 94 ? 19.427 19.317 -9.351 1.00 33.78 94 GLU A O 1
ATOM 752 N N . ASP A 1 95 ? 20.431 18.605 -7.487 1.00 31.69 95 ASP A N 1
ATOM 753 C CA . ASP A 1 95 ? 21.234 19.827 -7.240 1.00 31.69 95 ASP A CA 1
ATOM 754 C C . ASP A 1 95 ? 22.164 19.691 -6.009 1.00 31.69 95 ASP A C 1
ATOM 756 O O . ASP A 1 95 ? 22.426 20.637 -5.266 1.00 31.69 95 ASP A O 1
ATOM 760 N N . LEU A 1 96 ? 22.705 18.493 -5.765 1.00 34.34 96 LEU A N 1
ATOM 761 C CA . LEU A 1 96 ? 23.815 18.305 -4.820 1.00 34.34 96 LEU A CA 1
ATOM 762 C C . LEU A 1 96 ? 24.990 17.607 -5.512 1.00 34.34 96 LEU A C 1
ATOM 764 O O . LEU A 1 96 ? 25.503 16.587 -5.061 1.00 34.34 96 LEU A O 1
ATOM 768 N N . GLU A 1 97 ? 25.461 18.209 -6.606 1.00 37.28 97 GLU A N 1
ATOM 769 C CA . GLU A 1 97 ? 26.881 18.134 -6.947 1.00 37.28 97 GLU A CA 1
ATOM 770 C C . GLU A 1 97 ? 27.664 18.955 -5.907 1.00 37.28 97 GLU A C 1
ATOM 772 O O . GLU A 1 97 ? 27.953 20.134 -6.096 1.00 37.28 97 GLU A O 1
ATOM 777 N N . VAL A 1 98 ? 28.033 18.333 -4.785 1.00 36.22 98 VAL A N 1
ATOM 778 C CA . VAL A 1 98 ? 29.244 18.756 -4.068 1.00 36.22 98 VAL A CA 1
ATOM 779 C C . VAL A 1 98 ? 30.400 18.056 -4.764 1.00 36.22 98 VAL A C 1
ATOM 781 O O . VAL A 1 98 ? 30.817 16.962 -4.391 1.00 36.22 98 VAL A O 1
ATOM 784 N N . GLY A 1 99 ? 30.874 18.679 -5.842 1.00 35.09 99 GLY A N 1
ATOM 785 C CA . GLY A 1 99 ? 32.216 18.422 -6.336 1.00 35.09 99 GLY A CA 1
ATOM 786 C C . GLY A 1 99 ? 33.199 18.866 -5.260 1.00 35.09 99 GLY A C 1
ATOM 787 O O . GLY A 1 99 ? 33.294 20.055 -4.959 1.00 35.09 99 GLY A O 1
ATOM 788 N N . GLU A 1 100 ? 33.890 17.908 -4.647 1.00 39.53 100 GLU A N 1
ATOM 789 C CA . GLU A 1 100 ? 35.086 18.194 -3.863 1.00 39.53 100 GLU A CA 1
ATOM 790 C C . GLU A 1 100 ? 36.125 18.858 -4.780 1.00 39.53 100 GLU A C 1
ATOM 792 O O . GLU A 1 100 ? 36.499 18.314 -5.822 1.00 39.53 100 GLU A O 1
ATOM 797 N N . GLU A 1 101 ? 36.572 20.055 -4.393 1.00 38.66 101 GLU A N 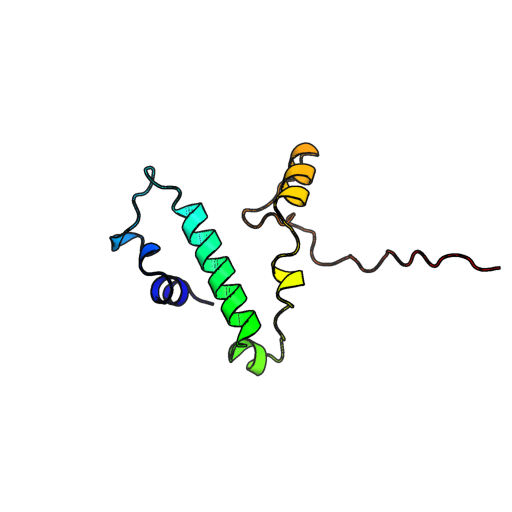1
ATOM 798 C CA . GLU A 1 101 ? 37.778 20.679 -4.932 1.00 38.66 101 GLU A CA 1
ATOM 799 C C . GLU A 1 101 ? 38.980 19.753 -4.701 1.00 38.66 101 GLU A C 1
ATOM 801 O O . GLU A 1 101 ? 39.258 19.344 -3.572 1.00 38.66 101 GLU A O 1
ATOM 806 N N . MET A 1 102 ? 39.728 19.473 -5.767 1.00 37.91 102 MET A N 1
ATOM 807 C CA . MET A 1 102 ? 41.078 18.923 -5.686 1.00 37.91 102 MET A CA 1
ATOM 808 C C . MET A 1 102 ? 41.966 19.631 -6.719 1.00 37.91 102 MET A C 1
ATOM 810 O O . MET A 1 102 ? 42.046 19.202 -7.870 1.00 37.91 102 MET A O 1
ATOM 814 N N . ASP A 1 103 ? 42.489 20.799 -6.326 1.00 38.09 103 ASP A N 1
ATOM 815 C CA . ASP A 1 103 ? 43.919 21.196 -6.312 1.00 38.09 103 ASP A CA 1
ATOM 816 C C . ASP A 1 103 ? 44.096 22.723 -6.176 1.00 38.09 103 ASP A C 1
ATOM 818 O O . ASP A 1 103 ? 43.567 23.484 -7.021 1.00 38.09 103 ASP A O 1
#